Protein AF-A0A1B8CTK5-F1 (afdb_monomer_lite)

pLDDT: mean 72.53, std 22.3, range [32.94, 95.31]

Structure (mmCIF, N/CA/C/O backbone):
data_AF-A0A1B8CTK5-F1
#
_entry.id   AF-A0A1B8CTK5-F1
#
loop_
_atom_site.group_PDB
_atom_site.id
_atom_site.type_symbol
_atom_site.label_atom_id
_atom_site.label_alt_id
_atom_site.label_comp_id
_atom_site.label_asym_id
_atom_site.label_entity_id
_atom_site.label_seq_id
_atom_site.pdbx_PDB_ins_code
_atom_site.Cartn_x
_atom_site.Cartn_y
_atom_site.Cartn_z
_atom_site.occupancy
_atom_site.B_iso_or_equiv
_atom_site.auth_seq_id
_atom_site.auth_comp_id
_atom_site.auth_asym_id
_atom_site.auth_atom_id
_atom_site.pdbx_PDB_model_num
ATOM 1 N N . MET A 1 1 ? 19.627 -20.531 21.324 1.00 42.84 1 MET A N 1
ATOM 2 C CA . MET A 1 1 ? 20.632 -20.526 20.239 1.00 42.84 1 MET A CA 1
ATOM 3 C C . MET A 1 1 ? 19.913 -20.333 18.911 1.00 42.84 1 MET A C 1
ATOM 5 O O . MET A 1 1 ? 19.267 -21.279 18.492 1.00 42.84 1 MET A O 1
ATOM 9 N N . ALA A 1 2 ? 19.964 -19.125 18.329 1.00 44.72 2 ALA A N 1
ATOM 10 C CA . ALA A 1 2 ? 19.752 -18.816 16.899 1.00 44.72 2 ALA A CA 1
ATOM 11 C C . ALA A 1 2 ? 19.629 -17.285 16.709 1.00 44.72 2 ALA A C 1
ATOM 13 O O . ALA A 1 2 ? 18.540 -16.762 16.520 1.00 44.72 2 ALA A O 1
ATOM 14 N N . THR A 1 3 ? 20.737 -16.547 16.801 1.00 48.38 3 THR A N 1
ATOM 15 C CA . THR A 1 3 ? 20.785 -15.091 16.525 1.00 48.38 3 THR A CA 1
ATOM 16 C C . THR A 1 3 ? 22.067 -14.717 15.777 1.00 48.38 3 THR A C 1
ATOM 18 O O . THR A 1 3 ? 22.720 -13.725 16.077 1.00 48.38 3 THR A O 1
ATOM 21 N N . ALA A 1 4 ? 22.473 -15.541 14.810 1.00 49.09 4 ALA A N 1
ATOM 22 C CA . ALA A 1 4 ? 23.706 -15.327 14.056 1.00 49.09 4 ALA A CA 1
ATOM 23 C C . ALA A 1 4 ? 23.539 -15.715 12.580 1.00 49.09 4 ALA A C 1
ATOM 25 O O . ALA A 1 4 ? 24.180 -16.647 12.106 1.00 49.09 4 ALA A O 1
ATOM 26 N N . GLN A 1 5 ? 22.651 -15.036 11.843 1.00 46.19 5 GLN A N 1
ATOM 27 C CA .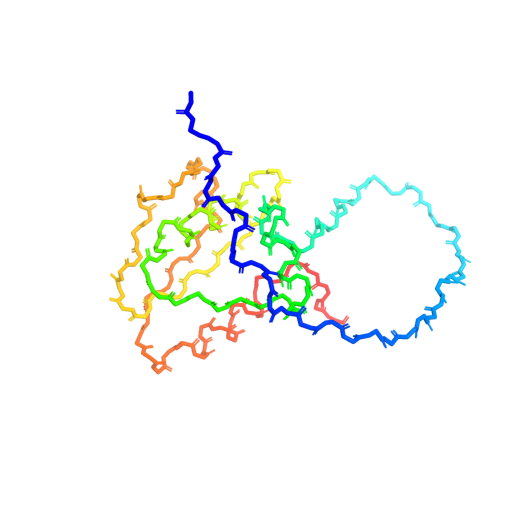 GLN A 1 5 ? 22.589 -15.232 10.385 1.00 46.19 5 GLN A CA 1
ATOM 28 C C . GLN A 1 5 ? 22.058 -14.042 9.566 1.00 46.19 5 GLN A C 1
ATOM 30 O O . GLN A 1 5 ? 21.670 -14.224 8.419 1.00 46.19 5 GLN A O 1
ATOM 35 N N . GLY A 1 6 ? 22.058 -12.822 10.118 1.00 43.16 6 GLY A N 1
ATOM 36 C CA . GLY A 1 6 ? 21.630 -11.615 9.388 1.00 43.16 6 GLY A CA 1
ATOM 37 C C . GLY A 1 6 ? 22.763 -10.684 8.935 1.00 43.16 6 GLY A C 1
ATOM 38 O O . GLY A 1 6 ? 22.566 -9.863 8.051 1.00 43.16 6 GLY A O 1
ATOM 39 N N . ALA A 1 7 ? 23.965 -10.807 9.503 1.00 48.78 7 ALA A N 1
ATOM 40 C CA . ALA A 1 7 ? 24.993 -9.763 9.413 1.00 48.78 7 ALA A CA 1
ATOM 41 C C . ALA A 1 7 ? 25.867 -9.790 8.141 1.00 48.78 7 ALA A C 1
ATOM 43 O O . ALA A 1 7 ? 26.819 -9.023 8.043 1.00 48.78 7 ALA A O 1
ATOM 44 N N . ARG A 1 8 ? 25.607 -10.683 7.175 1.00 44.28 8 ARG A N 1
ATOM 45 C CA . ARG A 1 8 ? 26.581 -10.993 6.108 1.00 44.28 8 ARG A CA 1
ATOM 46 C C . ARG A 1 8 ? 26.236 -10.472 4.707 1.00 44.28 8 ARG A C 1
ATOM 48 O O . ARG A 1 8 ? 26.945 -10.809 3.771 1.00 44.28 8 ARG A O 1
ATOM 55 N N . LEU A 1 9 ? 25.191 -9.657 4.549 1.00 44.50 9 LEU A N 1
ATOM 56 C CA . LEU A 1 9 ? 24.752 -9.147 3.234 1.00 44.50 9 LEU A CA 1
ATOM 57 C C . LEU A 1 9 ? 24.900 -7.626 3.049 1.00 44.50 9 LEU A C 1
ATOM 59 O O . LEU A 1 9 ? 24.360 -7.080 2.096 1.00 44.50 9 LEU A O 1
ATOM 63 N N . LEU A 1 10 ? 25.640 -6.937 3.925 1.00 49.00 10 LEU A N 1
ATOM 64 C CA . LEU A 1 10 ? 25.848 -5.479 3.847 1.00 49.00 10 LEU A CA 1
ATOM 65 C C . LEU A 1 10 ? 27.313 -5.080 3.588 1.00 49.00 10 LEU A C 1
ATOM 67 O O . LEU A 1 10 ? 27.678 -3.925 3.763 1.00 49.00 10 LEU A O 1
ATOM 71 N N . GLY A 1 11 ? 28.162 -6.029 3.184 1.00 44.41 11 GLY A N 1
ATOM 72 C CA . GLY A 1 11 ? 29.613 -5.833 3.082 1.00 44.41 11 GLY A CA 1
ATOM 73 C C . GLY A 1 11 ? 30.132 -5.140 1.817 1.00 44.41 11 GLY A C 1
ATOM 74 O O . GLY A 1 11 ? 31.341 -5.003 1.698 1.00 44.41 11 GLY A O 1
ATOM 75 N N . GLU A 1 12 ? 29.279 -4.738 0.870 1.00 42.75 12 GLU A N 1
ATOM 76 C CA . GLU A 1 12 ? 29.740 -4.328 -0.473 1.00 42.75 12 GLU A CA 1
ATOM 77 C C . GLU A 1 12 ? 29.072 -3.051 -1.012 1.00 42.75 12 GLU A C 1
ATOM 79 O O . GLU A 1 12 ? 28.850 -2.921 -2.213 1.00 42.75 12 GLU A O 1
ATOM 84 N N . ILE A 1 13 ? 28.735 -2.086 -0.151 1.00 47.16 13 ILE A N 1
ATOM 85 C CA . ILE A 1 13 ? 28.290 -0.763 -0.618 1.00 47.16 13 ILE A CA 1
ATOM 86 C C . ILE A 1 13 ? 29.353 0.267 -0.243 1.00 47.16 13 ILE A C 1
ATOM 88 O O . ILE A 1 13 ? 29.464 0.678 0.909 1.00 47.16 13 ILE A O 1
ATOM 92 N N . GLU A 1 14 ? 30.151 0.650 -1.235 1.00 39.16 14 GLU A N 1
ATOM 93 C CA . GLU A 1 14 ? 31.149 1.713 -1.141 1.00 39.16 14 GLU A CA 1
ATOM 94 C C . GLU A 1 14 ? 30.436 3.077 -1.117 1.00 39.16 14 GLU A C 1
ATOM 96 O O . GLU A 1 14 ? 29.682 3.422 -2.028 1.00 39.16 14 GLU A O 1
ATOM 101 N N . VAL A 1 15 ? 30.620 3.822 -0.024 1.00 48.88 15 VAL A N 1
ATOM 102 C CA . VAL A 1 15 ? 29.986 5.122 0.237 1.00 48.88 15 VAL A CA 1
ATOM 103 C C . VAL A 1 15 ? 31.017 6.220 -0.009 1.00 48.88 15 VAL A C 1
ATOM 105 O O . VAL A 1 15 ? 32.001 6.319 0.719 1.00 48.88 15 VAL A O 1
ATOM 108 N N . GLY A 1 16 ? 30.785 7.049 -1.026 1.00 36.59 16 GLY A N 1
ATOM 109 C CA . GLY A 1 16 ? 31.503 8.308 -1.226 1.00 36.59 16 GLY A CA 1
ATOM 110 C C . GLY A 1 16 ? 30.760 9.465 -0.554 1.00 36.59 16 GLY A C 1
ATOM 111 O O . GLY A 1 16 ? 29.543 9.579 -0.693 1.00 36.59 16 GLY A O 1
ATOM 112 N N . THR A 1 17 ? 31.485 10.306 0.181 1.00 46.25 17 THR A N 1
ATOM 113 C CA . THR A 1 17 ? 30.980 11.480 0.911 1.00 46.25 17 THR A CA 1
ATOM 114 C C . THR A 1 17 ? 31.140 12.762 0.093 1.00 46.25 17 THR A C 1
ATOM 116 O O . THR A 1 17 ? 32.169 12.948 -0.556 1.00 46.25 17 THR A O 1
ATOM 119 N N . LEU A 1 18 ? 30.158 13.667 0.163 1.00 36.97 18 LEU A N 1
ATOM 120 C CA . LEU A 1 18 ? 30.337 15.070 -0.217 1.00 36.97 18 LEU A CA 1
ATOM 121 C C . LEU A 1 18 ? 29.687 15.969 0.843 1.00 36.97 18 LEU A C 1
ATOM 123 O O . LEU A 1 18 ? 28.538 15.746 1.225 1.00 36.97 18 LEU A O 1
ATOM 127 N N . ASP A 1 19 ? 30.480 16.922 1.322 1.00 40.28 19 ASP A N 1
ATOM 128 C CA . ASP A 1 19 ? 30.305 17.688 2.554 1.00 40.28 19 ASP A CA 1
ATOM 129 C C . ASP A 1 19 ? 29.227 18.793 2.512 1.00 40.28 19 ASP A C 1
ATOM 131 O O . ASP A 1 19 ? 28.986 19.431 1.490 1.00 40.28 19 ASP A O 1
ATOM 135 N N . GLU A 1 20 ? 28.627 18.962 3.694 1.00 43.53 20 GLU A N 1
ATOM 136 C CA . GLU A 1 20 ? 28.021 20.111 4.399 1.00 43.53 20 GLU A CA 1
ATOM 137 C C . GLU A 1 20 ? 27.552 21.392 3.674 1.00 43.53 20 GLU A C 1
ATOM 139 O O . GLU A 1 20 ? 28.295 22.025 2.928 1.00 43.53 20 GLU A O 1
ATOM 144 N N . ALA A 1 21 ? 26.365 21.885 4.083 1.00 35.19 21 ALA A N 1
ATOM 145 C CA . ALA A 1 21 ? 26.182 23.285 4.506 1.00 35.19 21 ALA A CA 1
ATOM 146 C C . ALA A 1 21 ? 24.883 23.531 5.317 1.00 35.19 21 ALA A C 1
ATOM 148 O O . ALA A 1 21 ? 23.809 23.017 5.006 1.00 35.19 21 ALA A O 1
ATOM 149 N N . ASP A 1 22 ? 25.047 24.377 6.336 1.00 35.94 22 ASP A N 1
ATOM 150 C CA . ASP A 1 22 ? 24.218 24.723 7.497 1.00 35.94 22 ASP A CA 1
ATOM 151 C C . ASP A 1 22 ? 22.927 25.554 7.290 1.00 35.94 22 ASP A C 1
ATOM 153 O O . ASP A 1 22 ? 22.900 26.583 6.622 1.00 35.94 22 ASP A O 1
ATOM 157 N N . ILE A 1 23 ? 21.852 25.121 7.962 1.00 37.19 23 ILE A N 1
ATOM 158 C CA . ILE A 1 23 ? 21.235 25.694 9.186 1.00 37.19 23 ILE A CA 1
ATOM 159 C C . ILE A 1 23 ? 21.044 27.239 9.325 1.00 37.19 23 ILE A C 1
ATOM 161 O O . ILE A 1 23 ? 21.933 27.997 9.694 1.00 37.19 23 ILE A O 1
ATOM 165 N N . THR A 1 24 ? 19.753 27.616 9.307 1.00 40.81 24 THR A N 1
ATOM 166 C CA . THR A 1 24 ? 19.030 28.671 10.076 1.00 40.81 24 THR A CA 1
ATOM 167 C C . THR A 1 24 ? 19.064 30.152 9.683 1.00 40.81 24 THR A C 1
ATOM 169 O O . THR A 1 24 ? 20.097 30.804 9.603 1.00 40.81 24 THR A O 1
ATOM 172 N N . THR A 1 25 ? 17.869 30.759 9.682 1.00 34.06 25 THR A N 1
ATOM 173 C CA . THR A 1 25 ? 17.627 32.012 10.425 1.00 34.06 25 THR A CA 1
ATOM 174 C C . THR A 1 25 ? 16.146 32.154 10.800 1.00 34.06 25 THR A C 1
ATOM 176 O O . THR A 1 25 ? 15.249 31.817 10.033 1.00 34.06 25 THR A O 1
ATOM 179 N N . ALA A 1 26 ? 15.916 32.581 12.042 1.00 41.19 26 ALA A N 1
ATOM 180 C CA . ALA A 1 26 ? 14.684 32.466 12.816 1.00 41.19 26 ALA A CA 1
ATOM 181 C C . ALA A 1 26 ? 13.711 33.653 12.677 1.00 41.19 26 ALA A C 1
ATOM 183 O O . ALA A 1 26 ? 14.144 34.797 12.571 1.00 41.19 26 ALA A O 1
ATOM 184 N N . LEU A 1 27 ? 12.407 33.391 12.848 1.00 33.09 27 LEU A N 1
ATOM 185 C CA . LEU A 1 27 ? 11.415 34.362 13.335 1.00 33.09 27 LEU A CA 1
ATOM 186 C C . LEU A 1 27 ? 10.403 33.663 14.274 1.00 33.09 27 LEU A C 1
ATOM 188 O O . LEU A 1 27 ? 9.938 32.571 13.947 1.00 33.09 27 LEU A O 1
ATOM 192 N N . PRO A 1 28 ? 10.027 34.263 15.422 1.00 41.88 28 PRO A N 1
ATOM 193 C CA . PRO A 1 28 ? 9.041 33.697 16.342 1.00 41.88 28 PRO A CA 1
ATOM 194 C C . PRO A 1 28 ? 7.605 34.066 15.922 1.00 41.88 28 PRO A C 1
ATOM 196 O O . PRO A 1 28 ? 7.309 35.233 15.655 1.00 41.88 28 PRO A O 1
ATOM 199 N N . ARG A 1 29 ? 6.684 33.092 15.897 1.00 33.50 29 ARG A N 1
ATOM 200 C CA . ARG A 1 29 ? 5.242 33.315 15.664 1.00 33.50 29 ARG A CA 1
ATOM 201 C C . ARG A 1 29 ? 4.358 32.444 16.579 1.00 33.50 29 ARG A C 1
ATOM 203 O O . ARG A 1 29 ? 4.858 31.485 17.160 1.00 33.50 29 ARG A O 1
ATOM 210 N N . PRO A 1 30 ? 3.085 32.838 16.789 1.00 32.94 30 PRO A N 1
ATOM 211 C CA . PRO A 1 30 ? 2.328 32.626 18.020 1.00 32.94 30 PRO A CA 1
ATOM 212 C C . PRO A 1 30 ? 1.790 31.201 18.151 1.00 32.94 30 PRO A C 1
ATOM 214 O O . PRO A 1 30 ? 1.545 30.526 17.155 1.00 32.94 30 PRO A O 1
ATOM 217 N N . GLN A 1 31 ? 1.555 30.784 19.396 1.00 45.09 31 GLN A N 1
ATOM 218 C CA . GLN A 1 31 ? 1.006 29.476 19.753 1.00 45.09 31 GLN A CA 1
ATOM 219 C C . GLN A 1 31 ? -0.454 29.352 19.286 1.00 45.09 31 GLN A C 1
ATOM 221 O O . GLN A 1 31 ? -1.385 29.785 19.962 1.00 45.09 31 GLN A O 1
ATOM 226 N N . ILE A 1 32 ? -0.633 28.770 18.102 1.00 38.12 32 ILE A N 1
ATOM 227 C CA . ILE A 1 32 ? -1.891 28.196 17.613 1.00 38.12 32 ILE A CA 1
ATOM 228 C C . ILE A 1 32 ? -1.987 26.783 18.219 1.00 38.12 32 ILE A C 1
ATOM 230 O O . ILE A 1 32 ? -0.947 26.123 18.312 1.00 38.12 32 ILE A O 1
ATOM 234 N N . PRO A 1 33 ? -3.173 26.301 18.654 1.00 38.22 33 PRO A N 1
ATOM 235 C CA . PRO A 1 33 ? -3.348 24.919 19.094 1.00 38.22 33 PRO A CA 1
ATOM 236 C C . PRO A 1 33 ? -2.743 23.996 18.046 1.00 38.22 33 PRO A C 1
ATOM 238 O O . PRO A 1 33 ? -3.105 24.097 16.876 1.00 38.22 33 PRO A O 1
ATOM 241 N N . THR A 1 34 ? -1.769 23.197 18.481 1.00 41.16 34 THR A N 1
ATOM 242 C CA . THR A 1 34 ? -0.887 22.361 17.666 1.00 41.16 34 THR A CA 1
ATOM 243 C C . THR A 1 34 ? -1.600 21.850 16.423 1.00 41.16 34 THR A C 1
ATOM 245 O O . THR A 1 34 ? -2.389 20.906 16.487 1.00 41.16 34 THR A O 1
ATOM 248 N N . THR A 1 35 ? -1.302 22.480 15.287 1.00 39.81 35 THR A N 1
ATOM 249 C CA . THR A 1 35 ? -1.367 21.812 13.995 1.00 39.81 35 THR A CA 1
ATOM 250 C C . THR A 1 35 ? -0.709 20.449 14.190 1.00 39.81 35 THR A C 1
ATOM 252 O O . THR A 1 35 ? 0.384 20.414 14.768 1.00 39.81 35 THR A O 1
ATOM 255 N N . PRO A 1 36 ? -1.344 19.329 13.795 1.00 40.62 36 PRO A N 1
ATOM 256 C CA . PRO A 1 36 ? -0.625 18.072 13.770 1.00 40.62 36 PRO A CA 1
ATOM 257 C C . PRO A 1 36 ? 0.587 18.335 12.889 1.00 40.62 36 PRO A C 1
ATOM 259 O O . PRO A 1 36 ? 0.441 18.670 11.713 1.00 40.62 36 PRO A O 1
ATOM 262 N N . THR A 1 37 ? 1.772 18.322 13.502 1.00 40.81 37 THR A N 1
ATOM 263 C CA . THR A 1 37 ? 3.032 18.352 12.775 1.00 40.81 37 THR A CA 1
ATOM 264 C C . THR A 1 37 ? 2.870 17.312 11.677 1.00 40.81 37 THR A C 1
ATOM 266 O O . THR A 1 37 ? 2.524 16.180 12.031 1.00 40.81 37 THR A O 1
ATOM 269 N N . PRO A 1 38 ? 2.994 17.675 10.383 1.00 44.72 38 PRO A N 1
ATOM 270 C CA . PRO A 1 38 ? 2.899 16.686 9.325 1.00 44.72 38 PRO A CA 1
ATOM 271 C C . PRO A 1 38 ? 3.869 15.584 9.719 1.00 44.72 38 PRO A C 1
ATOM 273 O O . PRO A 1 38 ? 5.050 15.860 9.949 1.00 44.72 38 PRO A O 1
ATOM 276 N N . ALA A 1 39 ? 3.330 14.388 9.965 1.00 50.62 39 ALA A N 1
ATOM 277 C CA . ALA A 1 39 ? 4.145 13.277 10.409 1.00 50.62 39 ALA A CA 1
ATOM 278 C C . ALA A 1 39 ? 5.307 13.171 9.412 1.00 50.62 39 ALA A C 1
ATOM 280 O O . ALA A 1 39 ? 5.053 13.292 8.207 1.00 50.62 39 ALA A O 1
ATOM 281 N N . PRO A 1 40 ? 6.563 13.034 9.881 1.00 53.34 40 PRO A N 1
ATOM 282 C CA . PRO A 1 40 ? 7.694 12.888 8.977 1.00 53.34 40 PRO A CA 1
ATOM 283 C C . PRO A 1 40 ? 7.332 11.806 7.960 1.00 53.34 40 PRO A C 1
ATOM 285 O O . PRO A 1 40 ? 6.842 10.740 8.344 1.00 53.34 40 PRO A O 1
ATOM 288 N N . GLY A 1 41 ? 7.431 12.168 6.679 1.00 59.97 41 GLY A N 1
ATOM 289 C CA . GLY A 1 41 ? 6.878 11.421 5.556 1.00 59.97 41 GLY A CA 1
ATOM 290 C C . GLY A 1 41 ? 7.553 10.068 5.411 1.00 59.97 41 GLY A C 1
ATOM 291 O O . GLY A 1 41 ? 8.447 9.918 4.597 1.00 59.97 41 GLY A O 1
ATOM 292 N N . GLY A 1 42 ? 7.113 9.098 6.203 1.00 66.81 42 GLY A N 1
ATOM 293 C CA . GLY A 1 42 ? 7.664 7.754 6.283 1.00 66.81 42 GLY A CA 1
ATOM 294 C C . GLY A 1 42 ? 6.557 6.715 6.420 1.00 66.81 42 GLY A C 1
ATOM 295 O O . GLY A 1 42 ? 5.423 7.007 6.814 1.00 66.81 42 GLY A O 1
ATOM 296 N N . LEU A 1 43 ? 6.899 5.477 6.098 1.00 76.62 43 LEU A N 1
ATOM 297 C CA . LEU A 1 43 ? 6.030 4.304 6.104 1.00 76.62 43 LEU A CA 1
ATOM 298 C C . LEU A 1 43 ? 5.814 3.734 7.512 1.00 76.62 43 LEU A C 1
ATOM 300 O O . LEU A 1 43 ? 4.928 2.905 7.707 1.00 76.62 43 LEU A O 1
ATOM 304 N N . GLY A 1 44 ? 6.602 4.178 8.492 1.00 78.81 44 GLY A N 1
ATOM 305 C CA . GLY A 1 44 ? 6.528 3.755 9.887 1.00 78.81 44 GLY A CA 1
ATOM 306 C C . GLY A 1 44 ? 7.228 2.464 10.213 1.00 78.81 44 GLY A C 1
ATOM 307 O O . GLY A 1 44 ? 6.951 1.852 11.244 1.00 78.81 44 GLY A O 1
ATOM 308 N N . ILE A 1 45 ? 8.152 2.091 9.343 1.00 86.12 45 ILE A N 1
ATOM 309 C CA . ILE A 1 45 ? 9.041 0.958 9.510 1.00 86.12 45 ILE A CA 1
ATOM 310 C C . ILE A 1 45 ? 10.443 1.575 9.497 1.00 86.12 45 ILE A C 1
ATOM 312 O O . ILE A 1 45 ? 10.875 1.971 8.419 1.00 86.12 45 ILE A O 1
ATOM 316 N N . PRO A 1 46 ? 11.137 1.714 10.643 1.00 84.62 46 PRO A N 1
ATOM 317 C CA . PRO A 1 46 ? 12.329 2.561 10.760 1.00 84.62 46 PRO A CA 1
ATOM 318 C C . PRO A 1 46 ? 13.389 2.319 9.680 1.00 84.62 46 PRO A C 1
ATOM 320 O O . PRO A 1 46 ? 13.816 3.252 9.006 1.00 84.62 46 PRO A O 1
ATOM 323 N N . GLU A 1 47 ? 13.749 1.060 9.435 1.00 86.62 47 GLU A N 1
ATOM 324 C CA . GLU A 1 47 ? 14.755 0.702 8.431 1.00 86.62 47 GLU A CA 1
ATOM 325 C C . GLU A 1 47 ? 14.279 0.992 7.002 1.00 86.62 47 GLU A C 1
ATOM 327 O O . GLU A 1 47 ? 15.082 1.253 6.108 1.00 86.62 47 GLU A O 1
ATOM 332 N N . LEU A 1 48 ? 12.967 0.932 6.768 1.00 87.50 48 LEU A N 1
ATOM 333 C CA . LEU A 1 48 ? 12.378 1.246 5.473 1.00 87.50 48 LEU A CA 1
ATOM 334 C C . LEU A 1 48 ? 12.214 2.755 5.279 1.00 87.50 48 LEU A C 1
ATOM 336 O O . LEU A 1 48 ? 12.370 3.220 4.155 1.00 87.50 48 LEU A O 1
ATOM 340 N N . ASP A 1 49 ? 11.947 3.498 6.352 1.00 87.25 49 ASP A N 1
ATOM 341 C CA . ASP A 1 49 ? 11.845 4.957 6.371 1.00 87.25 49 ASP A CA 1
ATOM 342 C C . ASP A 1 49 ? 13.204 5.577 6.014 1.00 87.25 49 ASP A C 1
ATOM 344 O O . ASP A 1 49 ? 13.283 6.429 5.133 1.00 87.25 49 ASP A O 1
ATOM 348 N N . GLU A 1 50 ? 14.304 5.041 6.553 1.00 86.88 50 GLU A N 1
ATOM 349 C CA . GLU A 1 50 ? 15.660 5.454 6.161 1.00 86.88 50 GLU A CA 1
ATOM 350 C C . GLU A 1 50 ? 15.957 5.240 4.665 1.00 86.88 50 GLU A C 1
ATOM 352 O O . GLU A 1 50 ? 16.719 5.993 4.046 1.00 86.88 50 GLU A O 1
ATOM 357 N N . ILE A 1 51 ? 15.412 4.178 4.063 1.00 88.12 51 ILE A N 1
ATOM 358 C CA . ILE A 1 51 ? 15.571 3.913 2.626 1.00 88.12 51 ILE A CA 1
ATOM 359 C C . ILE A 1 51 ? 14.634 4.819 1.824 1.00 88.12 51 ILE A C 1
ATOM 361 O O . ILE A 1 51 ? 15.043 5.346 0.789 1.00 88.12 51 ILE A O 1
ATOM 365 N N . TRP A 1 52 ? 13.402 4.999 2.291 1.00 86.06 52 TRP A N 1
ATOM 366 C CA . TRP A 1 52 ? 12.389 5.864 1.697 1.00 86.06 52 TRP A CA 1
ATOM 367 C C . TRP A 1 52 ? 12.901 7.299 1.569 1.00 86.06 52 TRP A C 1
ATOM 369 O O . TRP A 1 52 ? 12.914 7.839 0.460 1.00 86.06 52 TRP A O 1
ATOM 379 N N . ASP A 1 53 ? 13.426 7.863 2.656 1.00 85.31 53 ASP A N 1
ATOM 380 C CA . ASP A 1 53 ? 13.967 9.223 2.695 1.00 85.31 53 ASP A CA 1
ATOM 381 C C . ASP A 1 53 ? 15.157 9.370 1.741 1.00 85.31 53 ASP A C 1
ATOM 383 O O . ASP A 1 53 ? 15.199 10.271 0.900 1.00 85.31 53 ASP A O 1
ATOM 387 N N . ARG A 1 54 ? 16.086 8.406 1.769 1.00 84.31 54 ARG A N 1
ATOM 388 C CA . ARG A 1 54 ? 17.259 8.377 0.878 1.00 84.31 54 ARG A CA 1
ATOM 389 C C . ARG A 1 54 ? 16.896 8.270 -0.603 1.00 84.31 54 ARG A C 1
ATOM 391 O O . ARG A 1 54 ? 17.685 8.655 -1.463 1.00 84.31 54 ARG A O 1
ATOM 398 N N . ARG A 1 55 ? 15.730 7.706 -0.920 1.00 81.81 55 ARG A N 1
ATOM 399 C CA . ARG A 1 55 ? 15.229 7.520 -2.290 1.00 81.81 55 ARG A CA 1
ATOM 400 C C . ARG A 1 55 ? 14.225 8.597 -2.708 1.00 81.81 55 ARG A C 1
ATOM 402 O O . ARG A 1 55 ? 13.607 8.454 -3.761 1.00 81.81 55 ARG A O 1
ATOM 409 N N . GLY A 1 56 ? 14.064 9.662 -1.920 1.00 81.38 56 GLY A N 1
ATOM 410 C CA . GLY A 1 56 ? 13.157 10.765 -2.244 1.00 81.38 56 GLY A CA 1
ATOM 411 C C . GLY A 1 56 ? 11.683 10.358 -2.212 1.00 81.38 56 GLY A C 1
ATOM 412 O O . GLY A 1 56 ? 10.888 10.838 -3.018 1.00 81.38 56 GLY A O 1
ATOM 413 N N . GLY A 1 57 ? 11.327 9.430 -1.324 1.00 82.50 57 GLY A N 1
ATOM 414 C CA . GLY A 1 57 ? 9.954 8.973 -1.134 1.00 82.50 57 GLY A CA 1
ATOM 415 C C . GLY A 1 57 ? 9.446 7.998 -2.196 1.00 82.50 57 GLY A C 1
ATOM 416 O O . GLY A 1 57 ? 8.258 7.983 -2.519 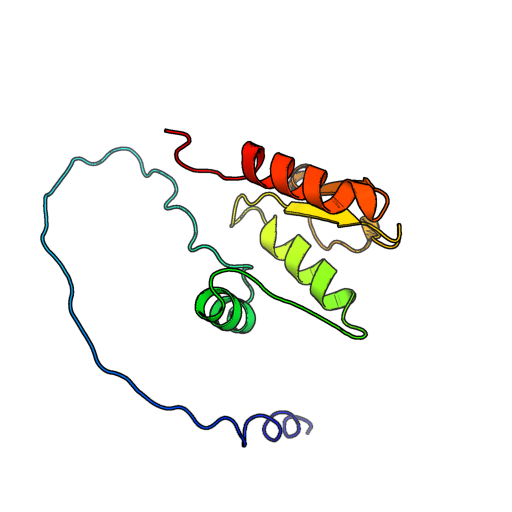1.00 82.50 57 GLY A O 1
ATOM 417 N N . GLN A 1 58 ? 10.340 7.202 -2.788 1.00 84.44 58 GLN A N 1
ATOM 418 C CA . GLN A 1 58 ? 9.981 6.168 -3.758 1.00 84.44 58 GLN A CA 1
ATOM 419 C C . GLN A 1 58 ? 10.704 4.858 -3.460 1.00 84.44 58 GLN A C 1
ATOM 421 O O . GLN A 1 58 ? 11.919 4.827 -3.281 1.00 84.44 58 GLN A O 1
ATOM 426 N N . LEU A 1 59 ? 9.962 3.751 -3.472 1.00 86.75 59 LEU A N 1
ATOM 427 C CA . LEU A 1 59 ? 10.510 2.411 -3.284 1.00 86.75 59 LEU A CA 1
ATOM 428 C C . LEU A 1 59 ? 10.002 1.462 -4.363 1.00 86.75 59 LEU A C 1
ATOM 430 O O . LEU A 1 59 ? 8.823 1.458 -4.708 1.00 86.75 59 LEU A O 1
ATOM 434 N N . TYR A 1 60 ? 10.903 0.608 -4.838 1.00 88.62 60 TYR A N 1
ATOM 435 C CA . TYR A 1 60 ? 10.595 -0.470 -5.768 1.00 88.62 60 TYR A CA 1
ATOM 436 C C . TYR A 1 60 ? 10.894 -1.798 -5.082 1.00 88.62 60 TYR A C 1
ATOM 438 O O . TYR A 1 60 ? 12.018 -2.042 -4.647 1.00 88.62 60 TYR A O 1
ATOM 446 N N . VAL A 1 61 ? 9.884 -2.661 -4.986 1.00 86.62 61 VAL A N 1
ATOM 447 C CA . VAL A 1 61 ? 9.998 -3.981 -4.358 1.00 86.62 61 VAL A CA 1
ATOM 448 C C . VAL A 1 61 ? 9.677 -5.042 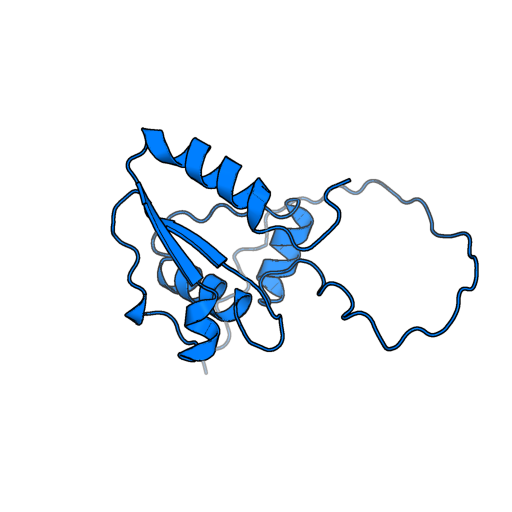-5.404 1.00 86.62 61 VAL A C 1
ATOM 450 O O . VAL A 1 61 ? 8.577 -5.071 -5.951 1.00 86.62 61 VAL A O 1
ATOM 453 N N . CYS A 1 62 ? 10.628 -5.931 -5.686 1.00 85.94 62 CYS A N 1
ATOM 454 C CA . CYS A 1 62 ? 10.469 -7.030 -6.639 1.00 85.94 62 CYS A CA 1
ATOM 455 C C . CYS A 1 62 ? 10.710 -8.381 -5.951 1.00 85.94 62 CYS A C 1
ATOM 457 O O . CYS A 1 62 ? 11.493 -8.469 -5.015 1.00 85.94 62 CYS A O 1
ATOM 459 N N . GLY A 1 63 ? 10.032 -9.446 -6.391 1.00 87.31 63 GLY A N 1
ATOM 460 C CA . GLY A 1 63 ? 10.163 -10.791 -5.811 1.00 87.31 63 GLY A CA 1
ATOM 461 C C . GLY A 1 63 ? 8.936 -11.241 -5.010 1.00 87.31 63 GLY A C 1
ATOM 462 O O . GLY A 1 63 ? 7.802 -10.898 -5.338 1.00 87.31 63 GLY A O 1
ATOM 463 N N . ARG A 1 64 ? 9.137 -12.059 -3.967 1.00 86.06 64 ARG A N 1
ATOM 464 C CA . ARG A 1 64 ? 8.052 -12.709 -3.197 1.00 86.06 64 ARG A CA 1
ATOM 465 C C . ARG A 1 64 ? 7.678 -11.944 -1.920 1.00 86.06 64 ARG A C 1
ATOM 467 O O . ARG A 1 64 ? 7.443 -12.548 -0.879 1.00 86.06 64 ARG A O 1
ATOM 474 N N . TYR A 1 65 ? 7.587 -10.620 -1.999 1.00 84.62 65 TYR A N 1
ATOM 475 C CA . TYR A 1 65 ? 7.433 -9.740 -0.831 1.00 84.62 65 TYR A CA 1
ATOM 476 C C . TYR A 1 65 ? 6.012 -9.187 -0.655 1.00 84.62 65 TYR A C 1
ATOM 478 O O . TYR A 1 65 ? 5.823 -8.088 -0.144 1.00 84.62 65 TYR A O 1
ATOM 486 N N . LYS A 1 66 ? 4.981 -9.952 -1.041 1.00 86.00 66 LYS A N 1
ATOM 487 C CA . LYS A 1 66 ? 3.583 -9.528 -0.836 1.00 86.00 66 LYS A CA 1
ATOM 488 C C . LYS A 1 66 ? 3.265 -9.224 0.627 1.00 86.00 66 LYS A C 1
ATOM 490 O O . LYS A 1 66 ? 2.550 -8.271 0.890 1.00 86.00 66 LYS A O 1
ATOM 495 N N . ALA A 1 67 ? 3.804 -10.005 1.563 1.00 90.62 67 ALA A N 1
ATOM 496 C CA . ALA A 1 67 ? 3.611 -9.764 2.993 1.00 90.62 67 ALA A CA 1
ATOM 497 C C . ALA A 1 67 ? 4.142 -8.385 3.424 1.00 90.62 67 ALA A C 1
ATOM 499 O O . ALA A 1 67 ? 3.472 -7.691 4.179 1.00 90.62 67 ALA A O 1
ATOM 500 N N . LEU A 1 68 ? 5.292 -7.963 2.882 1.00 90.75 68 LEU A N 1
ATOM 501 C CA . LEU A 1 68 ? 5.854 -6.638 3.138 1.00 90.75 68 LEU A CA 1
ATOM 502 C C . LEU A 1 68 ? 4.941 -5.531 2.597 1.00 90.75 68 LEU A C 1
ATOM 504 O O . LEU A 1 68 ? 4.714 -4.556 3.297 1.00 90.75 68 LEU A O 1
ATOM 508 N N . LEU A 1 69 ? 4.365 -5.700 1.400 1.00 91.94 69 LEU A N 1
ATOM 509 C CA . LEU A 1 69 ? 3.409 -4.731 0.847 1.00 91.94 69 LEU A CA 1
ATOM 510 C C . LEU A 1 69 ? 2.184 -4.546 1.753 1.00 91.94 69 LEU A C 1
ATOM 512 O O . LEU A 1 69 ? 1.801 -3.413 2.022 1.00 91.94 69 LEU A O 1
ATOM 516 N N . TYR A 1 70 ? 1.595 -5.636 2.257 1.00 94.31 70 TYR A N 1
ATOM 517 C CA . TYR A 1 70 ? 0.474 -5.538 3.200 1.00 94.31 70 TYR A CA 1
ATOM 518 C C . TYR A 1 70 ? 0.891 -4.866 4.507 1.00 94.31 70 TYR A C 1
ATOM 520 O O . TYR A 1 70 ? 0.158 -4.019 5.005 1.00 94.31 70 TYR A O 1
ATOM 528 N N . HIS A 1 71 ? 2.080 -5.186 5.024 1.00 93.19 71 HIS A N 1
ATOM 529 C CA . HIS A 1 71 ? 2.594 -4.549 6.231 1.00 93.19 71 HIS A CA 1
ATOM 530 C C . HIS A 1 71 ? 2.792 -3.039 6.047 1.00 93.19 71 HIS A C 1
ATOM 532 O O . HIS A 1 71 ? 2.322 -2.274 6.878 1.00 93.19 71 HIS A O 1
ATOM 538 N N . ILE A 1 72 ? 3.399 -2.611 4.934 1.00 91.62 72 ILE A N 1
ATOM 539 C CA . ILE A 1 72 ? 3.575 -1.190 4.600 1.00 91.62 72 ILE A CA 1
ATOM 540 C C . ILE A 1 72 ? 2.224 -0.472 4.565 1.00 91.62 72 ILE A C 1
ATOM 542 O O . ILE A 1 72 ? 2.078 0.571 5.192 1.00 91.62 72 ILE A O 1
ATOM 546 N N . VAL A 1 73 ? 1.230 -1.031 3.866 1.00 92.56 73 VAL A N 1
ATOM 547 C CA . VAL A 1 73 ? -0.100 -0.410 3.766 1.00 92.56 73 VAL A CA 1
ATOM 548 C C . VAL A 1 73 ? -0.765 -0.322 5.138 1.00 92.56 73 VAL A C 1
ATOM 550 O O . VAL A 1 73 ? -1.259 0.745 5.486 1.00 92.56 73 VAL A O 1
ATOM 553 N N . SER A 1 74 ? -0.745 -1.396 5.935 1.00 93.19 74 SER A N 1
ATOM 554 C CA . SER A 1 74 ? -1.323 -1.394 7.286 1.00 93.19 74 SER A CA 1
ATOM 555 C C . SER A 1 74 ? -0.668 -0.362 8.206 1.00 93.19 74 SER A C 1
ATOM 557 O O . SER A 1 74 ? -1.378 0.359 8.905 1.00 93.19 74 SER A O 1
ATOM 559 N N . THR A 1 75 ? 0.662 -0.246 8.176 1.00 91.31 75 THR A N 1
ATOM 560 C CA . THR A 1 75 ? 1.391 0.734 8.995 1.00 91.31 75 THR A CA 1
ATOM 561 C C . THR A 1 75 ? 1.138 2.167 8.518 1.00 91.31 75 THR A C 1
ATOM 563 O O . THR A 1 75 ? 0.959 3.067 9.338 1.00 91.31 75 THR A O 1
ATOM 566 N N . ALA A 1 76 ? 1.053 2.388 7.203 1.00 87.12 76 ALA A N 1
ATOM 567 C CA . ALA A 1 76 ? 0.815 3.712 6.631 1.00 87.12 76 ALA A CA 1
ATOM 568 C C . ALA A 1 76 ? -0.549 4.300 7.029 1.00 87.12 76 ALA A C 1
ATOM 570 O O . ALA A 1 76 ? -0.649 5.507 7.235 1.00 87.12 76 ALA A O 1
ATOM 571 N N . VAL A 1 77 ? -1.583 3.463 7.171 1.00 89.06 77 VAL A N 1
ATOM 572 C CA . VAL A 1 77 ? -2.940 3.905 7.551 1.00 89.06 77 VAL A CA 1
ATOM 573 C C . VAL A 1 77 ? -3.224 3.829 9.049 1.00 89.06 77 VAL A C 1
ATOM 575 O O . VAL A 1 77 ? -4.352 4.077 9.465 1.00 89.06 77 VAL A O 1
ATOM 578 N N . THR A 1 78 ? -2.233 3.472 9.870 1.00 86.94 78 THR A N 1
ATOM 579 C CA . THR A 1 78 ? -2.440 3.347 11.318 1.00 86.94 78 THR A CA 1
ATOM 580 C C . THR A 1 78 ? -2.858 4.690 11.926 1.00 86.94 78 THR A C 1
ATOM 582 O O . THR A 1 78 ? -2.336 5.741 11.542 1.00 86.94 78 THR A O 1
ATOM 585 N N . ALA A 1 79 ? -3.751 4.667 12.918 1.00 65.00 79 ALA A N 1
ATOM 586 C CA . ALA A 1 79 ? -4.320 5.862 13.553 1.00 65.00 79 ALA A CA 1
ATOM 587 C C . ALA A 1 79 ? -3.272 6.847 14.111 1.00 65.00 79 ALA A C 1
ATOM 589 O O . ALA A 1 79 ? -3.503 8.050 14.149 1.00 65.00 79 ALA A O 1
ATOM 590 N N . THR A 1 80 ? -2.090 6.363 14.503 1.00 72.94 80 THR A N 1
ATOM 591 C CA . THR A 1 80 ? -0.970 7.213 14.948 1.00 72.94 80 THR A CA 1
ATOM 592 C C . THR A 1 80 ? -0.388 8.088 13.839 1.00 72.94 80 THR A C 1
ATOM 594 O O . THR A 1 80 ? 0.305 9.061 14.136 1.00 72.94 80 THR A O 1
ATOM 597 N N . ARG A 1 81 ? -0.647 7.750 12.572 1.00 71.75 81 ARG A N 1
ATOM 598 C CA . ARG A 1 81 ? -0.139 8.452 11.388 1.00 71.75 81 ARG A CA 1
ATOM 599 C C . ARG A 1 81 ? -1.212 9.220 10.631 1.00 71.75 81 ARG A C 1
ATOM 601 O O . ARG A 1 81 ? -0.853 10.069 9.821 1.00 71.75 81 ARG A O 1
ATOM 608 N N . SER A 1 82 ? -2.495 8.933 10.873 1.00 75.19 82 SER A N 1
ATOM 609 C CA . SER A 1 82 ? -3.627 9.524 10.139 1.00 75.19 82 SER A CA 1
ATOM 610 C C . SER A 1 82 ? -3.436 9.488 8.613 1.00 75.19 82 SER A C 1
ATOM 612 O O . SER A 1 82 ? -3.842 10.409 7.903 1.00 75.19 82 SER A O 1
ATOM 614 N N . GLY A 1 83 ? -2.751 8.455 8.114 1.00 81.94 83 GLY A N 1
ATOM 615 C CA . GLY A 1 83 ? -2.361 8.344 6.715 1.00 81.94 83 GLY A CA 1
ATOM 616 C C . GLY A 1 83 ? -3.464 7.755 5.844 1.00 81.94 83 GLY A C 1
ATOM 617 O O . GLY A 1 83 ? -4.362 7.060 6.315 1.00 81.94 83 GLY A O 1
ATOM 618 N N . VAL A 1 84 ? -3.372 8.019 4.542 1.00 87.69 84 VAL A N 1
ATOM 619 C CA . VAL A 1 84 ? -4.270 7.470 3.520 1.00 87.69 84 VAL A CA 1
ATOM 620 C C . VAL A 1 84 ? -3.438 6.694 2.507 1.00 87.69 84 VAL A C 1
ATOM 622 O O . VAL A 1 84 ? -2.392 7.170 2.066 1.00 87.69 84 VAL A O 1
ATOM 625 N N . ALA A 1 85 ? -3.899 5.505 2.119 1.00 90.75 85 ALA A N 1
ATOM 626 C CA . ALA A 1 85 ? -3.220 4.657 1.146 1.00 90.75 85 ALA A CA 1
ATOM 627 C C . ALA A 1 85 ? -4.074 4.463 -0.112 1.00 90.75 85 ALA A C 1
ATOM 629 O O . ALA A 1 85 ? -5.232 4.059 -0.034 1.00 90.75 85 ALA A O 1
ATOM 630 N N . LEU A 1 86 ? -3.473 4.682 -1.284 1.00 93.25 86 LEU A N 1
ATOM 631 C CA . LEU A 1 86 ? -4.028 4.277 -2.576 1.00 93.25 86 LEU A CA 1
ATOM 632 C C . LEU A 1 86 ? -3.233 3.100 -3.130 1.00 93.25 86 LEU A C 1
ATOM 634 O O . LEU A 1 86 ? -2.034 3.202 -3.382 1.00 93.25 86 LEU A O 1
ATOM 638 N N . VAL A 1 87 ? -3.926 1.992 -3.362 1.00 94.38 87 VAL A N 1
ATOM 639 C CA . VAL A 1 87 ? -3.388 0.781 -3.973 1.00 94.38 87 VAL A CA 1
ATOM 640 C C . VAL A 1 87 ? -3.926 0.668 -5.394 1.00 94.38 87 VAL A C 1
ATOM 642 O O . VAL A 1 87 ? -5.117 0.441 -5.603 1.00 94.38 87 VAL A O 1
ATOM 645 N N . VAL A 1 88 ? 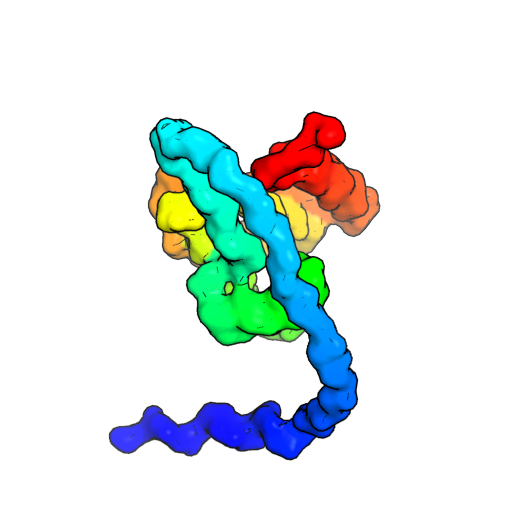-3.037 0.794 -6.378 1.00 95.25 88 VAL A N 1
ATOM 646 C CA . VAL A 1 88 ? -3.352 0.563 -7.794 1.00 95.25 88 VAL A CA 1
ATOM 647 C C . VAL A 1 88 ? -3.026 -0.893 -8.135 1.00 95.25 88 VAL A C 1
ATOM 649 O O . VAL A 1 88 ? -1.871 -1.258 -8.353 1.00 95.25 88 VAL A O 1
ATOM 652 N N . ASP A 1 89 ? -4.042 -1.752 -8.123 1.00 95.12 89 ASP A N 1
ATOM 653 C CA . ASP A 1 89 ? -3.917 -3.201 -8.306 1.00 95.12 89 ASP A CA 1
ATOM 654 C C . ASP A 1 89 ? -4.117 -3.588 -9.776 1.00 95.12 89 ASP A C 1
ATOM 656 O O . ASP A 1 89 ? -5.225 -3.902 -10.217 1.00 95.12 89 ASP A O 1
ATOM 660 N N . VAL A 1 90 ? -3.019 -3.554 -10.534 1.00 94.81 90 VAL A N 1
ATOM 661 C CA . VAL A 1 90 ? -3.013 -3.807 -11.987 1.00 94.81 90 VAL A CA 1
ATOM 662 C C . VAL A 1 90 ? -3.358 -5.254 -12.337 1.00 94.81 90 VAL A C 1
ATOM 664 O O . VAL A 1 90 ? -4.024 -5.523 -13.333 1.00 94.81 90 VAL A O 1
ATOM 667 N N . ASP A 1 91 ? -2.914 -6.199 -11.507 1.00 91.12 91 ASP A N 1
ATOM 668 C CA . ASP A 1 91 ? -3.084 -7.632 -11.762 1.00 91.12 91 ASP A CA 1
ATOM 669 C C . ASP A 1 91 ? -4.321 -8.222 -11.060 1.00 91.12 91 ASP A C 1
ATOM 671 O O . ASP A 1 91 ? -4.586 -9.420 -11.188 1.00 91.12 91 ASP A O 1
ATOM 675 N N . GLY A 1 92 ? -5.060 -7.424 -10.280 1.00 91.94 92 GLY A N 1
ATOM 676 C CA . GLY A 1 92 ? -6.215 -7.889 -9.506 1.00 91.94 92 GLY A CA 1
ATOM 677 C C . GLY A 1 92 ? -5.846 -8.844 -8.363 1.00 91.94 92 GLY A C 1
ATOM 678 O O . GLY A 1 92 ? -6.654 -9.696 -7.987 1.00 91.94 92 GLY A O 1
ATOM 679 N N . ARG A 1 93 ? -4.610 -8.778 -7.852 1.00 92.25 93 ARG A N 1
ATOM 680 C CA . ARG A 1 93 ? -4.073 -9.737 -6.869 1.00 92.25 93 ARG A CA 1
ATOM 681 C C . ARG A 1 93 ? -3.886 -9.146 -5.474 1.00 92.25 93 ARG A C 1
ATOM 683 O O . ARG A 1 93 ? -3.278 -9.822 -4.628 1.00 92.25 93 ARG A O 1
ATOM 690 N N . PHE A 1 94 ? -4.312 -7.908 -5.250 1.00 94.56 94 PHE A N 1
ATOM 691 C CA . PHE A 1 94 ? -4.351 -7.318 -3.920 1.00 94.56 94 PHE A CA 1
ATOM 692 C C . PHE A 1 94 ? -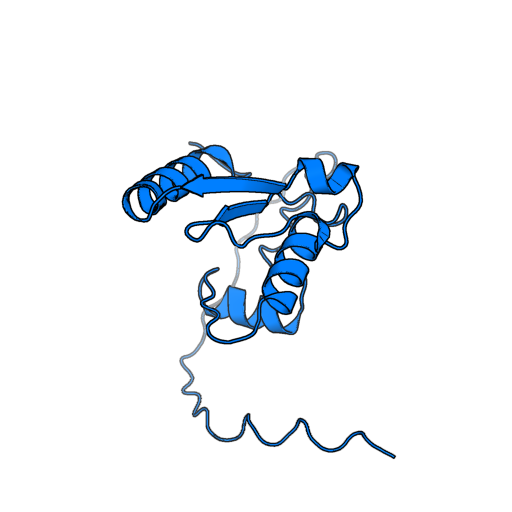5.589 -7.817 -3.169 1.00 94.56 94 PHE A C 1
ATOM 694 O O . PHE A 1 94 ? -6.705 -7.824 -3.696 1.00 94.56 94 PHE A O 1
ATOM 701 N N . ASP A 1 95 ? -5.363 -8.264 -1.940 1.00 94.06 95 ASP A N 1
ATOM 702 C CA . ASP A 1 95 ? -6.340 -8.915 -1.077 1.00 94.06 95 ASP A CA 1
ATOM 703 C C . ASP A 1 95 ? -6.436 -8.143 0.242 1.00 94.06 95 ASP A C 1
ATOM 705 O O . ASP A 1 95 ? -5.573 -8.258 1.112 1.00 94.06 95 ASP A O 1
ATOM 709 N N . VAL A 1 96 ? -7.477 -7.316 0.359 1.00 92.62 96 VAL A N 1
ATOM 710 C CA . VAL A 1 96 ? -7.682 -6.388 1.484 1.00 92.62 96 VAL A CA 1
ATOM 711 C C . VAL A 1 96 ? -7.790 -7.129 2.816 1.00 92.62 96 VAL A C 1
ATOM 713 O O . VAL A 1 96 ? -7.372 -6.595 3.839 1.00 92.62 96 VAL A O 1
ATOM 716 N N . THR A 1 97 ? -8.257 -8.383 2.825 1.00 92.50 97 THR A N 1
ATOM 717 C CA . THR A 1 97 ? -8.416 -9.159 4.068 1.00 92.50 97 THR A CA 1
ATOM 718 C C . THR A 1 97 ? -7.083 -9.543 4.712 1.00 92.50 97 THR A C 1
ATOM 720 O O . THR A 1 97 ? -7.070 -10.123 5.794 1.00 92.50 97 THR A O 1
ATOM 723 N N . ARG A 1 98 ? -5.954 -9.282 4.039 1.00 94.69 98 ARG A N 1
ATOM 724 C CA . ARG A 1 98 ? -4.599 -9.515 4.560 1.00 94.69 98 ARG A CA 1
ATOM 725 C C . ARG A 1 98 ? -4.006 -8.302 5.268 1.00 94.69 98 ARG A C 1
ATOM 727 O O . ARG A 1 98 ? -2.881 -8.397 5.754 1.00 94.69 98 ARG A O 1
ATOM 734 N N . LEU A 1 99 ? -4.713 -7.174 5.281 1.00 94.88 99 LEU A N 1
ATOM 735 C CA . LEU A 1 99 ? -4.305 -6.004 6.043 1.00 94.88 99 LEU A CA 1
ATOM 736 C C . LEU A 1 99 ? -4.558 -6.240 7.533 1.00 94.88 99 LEU A C 1
ATOM 738 O O . LEU A 1 99 ? -5.621 -6.705 7.934 1.00 94.88 99 LEU A O 1
ATOM 742 N N . SER A 1 100 ? -3.567 -5.886 8.341 1.00 92.75 100 SER A N 1
ATOM 743 C CA . SER A 1 100 ? -3.608 -5.965 9.800 1.00 92.75 100 SER A CA 1
ATOM 744 C C . SER A 1 100 ? -3.928 -4.591 10.390 1.00 92.75 100 SER A C 1
ATOM 746 O O . SER A 1 100 ? -3.113 -4.024 11.112 1.00 92.75 100 SER A O 1
ATOM 748 N N . CYS A 1 101 ? -5.082 -4.029 10.034 1.00 90.06 101 CYS A N 1
ATOM 749 C CA . CYS A 1 101 ? -5.585 -2.767 10.577 1.00 90.06 101 CYS A CA 1
ATOM 750 C C . CYS A 1 101 ? -7.072 -2.888 10.947 1.00 90.06 101 CYS A C 1
ATOM 752 O O . CYS A 1 101 ? -7.754 -3.838 10.555 1.00 90.06 101 CYS A O 1
ATOM 754 N N . SER A 1 102 ? -7.555 -1.959 11.766 1.00 91.69 102 SER A N 1
ATOM 755 C CA . SER A 1 102 ? -8.950 -1.898 12.205 1.00 91.69 102 SER A CA 1
ATOM 756 C C . SER A 1 102 ? -9.904 -1.537 11.059 1.00 91.69 102 SER A C 1
ATOM 758 O O . SER A 1 102 ? -9.502 -0.980 10.038 1.00 91.69 102 SER A O 1
ATOM 760 N N . GLU A 1 103 ? -11.202 -1.808 11.233 1.00 90.75 103 GLU A N 1
ATOM 761 C CA . GLU A 1 103 ? -12.224 -1.420 10.246 1.00 90.75 103 GLU A CA 1
ATOM 762 C C . GLU A 1 103 ? -12.277 0.091 9.993 1.00 90.75 103 GLU A C 1
ATOM 764 O O . GLU A 1 103 ? -12.624 0.519 8.894 1.00 90.75 103 GLU A O 1
ATOM 769 N N . GLU A 1 104 ? -11.944 0.901 10.998 1.00 89.94 104 GLU A N 1
ATOM 770 C CA . GLU A 1 104 ? -11.868 2.352 10.860 1.00 89.94 104 GLU A CA 1
ATOM 771 C C . GLU A 1 104 ? -10.686 2.755 9.972 1.00 89.94 104 GLU A C 1
ATOM 773 O O . GLU A 1 104 ? -10.869 3.487 9.003 1.00 89.94 104 GLU A O 1
ATOM 778 N N . GLU A 1 105 ? -9.505 2.185 10.215 1.00 90.56 105 GLU A N 1
ATOM 779 C CA . GLU A 1 105 ? -8.299 2.416 9.409 1.00 90.56 105 GLU A CA 1
ATOM 780 C C . GLU A 1 105 ? -8.462 1.922 7.961 1.00 90.56 105 GLU A C 1
ATOM 782 O O . GLU A 1 105 ? -7.977 2.557 7.023 1.00 90.56 105 GLU A O 1
ATOM 787 N N . LEU A 1 106 ? -9.215 0.837 7.741 1.00 91.69 106 LEU A N 1
ATOM 788 C CA . LEU A 1 106 ? -9.534 0.340 6.396 1.00 91.69 106 LEU A CA 1
ATOM 789 C C . LEU A 1 106 ? -10.302 1.358 5.542 1.00 91.69 106 LEU A C 1
ATOM 791 O O . LEU A 1 106 ? -10.184 1.324 4.317 1.00 91.69 106 LEU A O 1
ATOM 795 N N . ARG A 1 107 ? -11.042 2.297 6.149 1.00 90.56 107 ARG A N 1
ATOM 796 C CA . ARG A 1 107 ? -11.731 3.376 5.411 1.00 90.56 107 ARG A CA 1
ATOM 797 C C . ARG A 1 107 ? -10.758 4.346 4.741 1.00 90.56 107 ARG A C 1
ATOM 799 O O . ARG A 1 107 ? -11.163 5.089 3.850 1.00 90.56 107 ARG A O 1
ATOM 806 N N . HIS A 1 108 ? -9.490 4.322 5.143 1.00 90.25 108 HIS A N 1
ATOM 807 C CA . HIS A 1 108 ? -8.415 5.127 4.571 1.00 90.25 108 HIS A CA 1
ATOM 808 C C . HIS A 1 108 ? -7.593 4.363 3.520 1.00 90.25 108 HIS A C 1
ATOM 810 O O . HIS A 1 108 ? -6.587 4.880 3.032 1.00 90.25 108 HIS A O 1
ATOM 816 N N . VAL A 1 109 ? -8.012 3.149 3.143 1.00 92.94 109 VAL A N 1
ATOM 817 C CA . VAL A 1 109 ? -7.383 2.354 2.082 1.00 92.94 109 VAL A CA 1
ATOM 818 C C . VAL A 1 109 ? -8.285 2.329 0.852 1.00 92.94 109 VAL A C 1
ATOM 820 O O . VAL A 1 109 ? -9.347 1.708 0.841 1.00 92.94 109 VAL A O 1
ATOM 823 N N . TYR A 1 110 ? -7.824 2.949 -0.228 1.00 93.62 110 TYR A N 1
ATOM 824 C CA . TYR A 1 110 ? -8.498 2.944 -1.520 1.00 93.62 110 TYR A CA 1
ATOM 825 C C . TYR A 1 110 ? -7.820 1.941 -2.444 1.00 93.62 110 TYR A C 1
ATOM 827 O O . TYR A 1 110 ? -6.626 2.047 -2.709 1.00 93.62 110 TYR A O 1
ATOM 835 N N . VAL A 1 111 ? -8.575 0.973 -2.964 1.00 95.06 111 VAL A N 1
ATOM 836 C CA . VAL A 1 111 ? -8.058 0.001 -3.935 1.00 95.06 111 VAL A CA 1
ATOM 837 C C . VAL A 1 111 ? -8.706 0.251 -5.285 1.00 95.06 111 VAL A C 1
ATOM 839 O O . VAL A 1 111 ? -9.917 0.099 -5.441 1.00 95.06 111 VAL A O 1
ATOM 842 N N . VAL A 1 112 ? -7.892 0.601 -6.275 1.00 95.31 112 VAL A N 1
ATOM 843 C CA . VAL A 1 112 ? -8.327 0.788 -7.658 1.00 95.31 112 VAL A CA 1
ATOM 844 C C . VAL A 1 112 ? -7.753 -0.338 -8.499 1.00 95.31 112 VAL A C 1
ATOM 846 O O . VAL A 1 112 ? -6.540 -0.516 -8.575 1.00 95.31 112 VAL A O 1
ATOM 849 N N . ARG A 1 113 ? -8.633 -1.098 -9.150 1.00 94.81 113 ARG A N 1
ATOM 850 C CA . ARG A 1 113 ? -8.247 -2.120 -10.125 1.00 94.81 113 ARG A CA 1
ATOM 851 C C . ARG A 1 113 ? -8.386 -1.541 -11.522 1.00 94.81 113 ARG A C 1
ATOM 853 O O . ARG A 1 113 ? -9.491 -1.213 -11.949 1.00 94.81 113 ARG A O 1
ATOM 860 N N . CYS A 1 114 ? -7.271 -1.410 -12.224 1.00 92.06 114 CYS A N 1
ATOM 861 C CA . CYS A 1 114 ? -7.230 -0.915 -13.594 1.00 92.06 114 CYS A CA 1
ATOM 862 C C . CYS A 1 114 ? -6.291 -1.775 -14.445 1.00 92.06 114 CYS A C 1
ATOM 864 O O . CYS A 1 114 ? -5.412 -2.455 -13.927 1.00 92.06 114 CYS A O 1
ATOM 866 N N . GLY A 1 115 ? -6.478 -1.761 -15.766 1.00 90.69 115 GLY A N 1
ATOM 867 C CA . GLY A 1 115 ? -5.483 -2.321 -16.681 1.00 90.69 115 GLY A CA 1
ATOM 868 C C . GLY A 1 115 ? -4.220 -1.455 -16.726 1.00 90.69 115 GLY A C 1
ATOM 869 O O . GLY A 1 115 ? -4.220 -0.321 -16.247 1.00 90.69 115 GLY A O 1
ATOM 870 N N . LYS A 1 116 ? -3.156 -1.956 -17.365 1.00 90.50 116 LYS A N 1
ATOM 871 C CA . LYS A 1 116 ? -1.871 -1.237 -17.506 1.00 90.50 116 LYS A CA 1
ATOM 872 C C . LYS A 1 116 ? -2.031 0.185 -18.055 1.00 90.50 116 LYS A C 1
ATOM 874 O O . LYS A 1 116 ? -1.375 1.100 -17.579 1.00 90.50 116 LYS A O 1
ATOM 879 N N . GLU A 1 117 ? -2.948 0.368 -19.001 1.00 90.88 117 GLU A N 1
ATOM 880 C CA . GLU A 1 117 ? -3.257 1.658 -19.633 1.00 90.88 117 GLU A CA 1
ATOM 881 C C . GLU A 1 117 ? -3.868 2.684 -18.658 1.00 90.88 117 GLU A C 1
ATOM 883 O O . GLU A 1 117 ? -3.793 3.884 -18.893 1.00 90.88 117 GLU A O 1
ATOM 888 N N . GLY A 1 118 ? -4.469 2.235 -17.551 1.00 89.62 118 GLY A N 1
ATOM 889 C CA . GLY A 1 118 ? -5.128 3.100 -16.567 1.00 89.62 118 GLY A CA 1
ATOM 890 C C . GLY A 1 118 ? -4.251 3.510 -15.383 1.00 89.62 118 GLY A C 1
ATOM 891 O O . GLY A 1 118 ? -4.713 4.273 -14.533 1.00 89.62 118 GLY A O 1
ATOM 892 N N . VAL A 1 119 ? -3.018 3.002 -15.290 1.00 92.56 119 VAL A N 1
ATOM 893 C CA . VAL A 1 119 ? -2.139 3.221 -14.129 1.00 92.56 119 VAL A CA 1
ATOM 894 C C . VAL A 1 119 ? -1.728 4.681 -14.014 1.00 92.56 119 VAL A C 1
ATOM 896 O O . VAL A 1 119 ? -1.903 5.274 -12.953 1.00 92.56 119 VAL A O 1
ATOM 899 N N . GLU A 1 120 ? -1.226 5.271 -15.100 1.00 91.62 120 GLU A N 1
ATOM 900 C CA . GLU A 1 120 ? -0.737 6.655 -15.100 1.00 91.62 120 GLU A CA 1
ATOM 901 C C . GLU A 1 120 ? -1.837 7.633 -14.690 1.00 91.62 120 GLU A C 1
ATOM 903 O O . GLU A 1 120 ? -1.645 8.422 -13.768 1.00 91.62 120 GLU A O 1
ATOM 908 N N . ARG A 1 121 ? -3.030 7.491 -15.277 1.00 91.25 121 ARG A N 1
ATOM 909 C CA . ARG A 1 121 ? -4.200 8.301 -14.921 1.00 91.25 121 ARG A CA 1
ATOM 910 C C . ARG A 1 121 ? -4.589 8.144 -13.449 1.00 91.25 121 ARG A C 1
ATOM 912 O O . ARG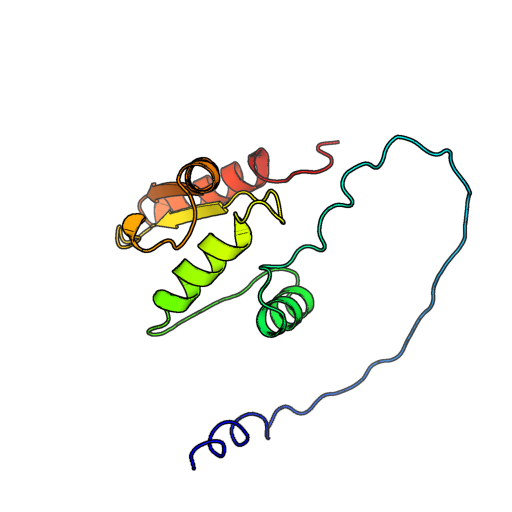 A 1 121 ? -4.929 9.123 -12.795 1.00 91.25 121 ARG A O 1
ATOM 919 N N . CYS A 1 122 ? -4.552 6.922 -12.916 1.00 90.75 122 CYS A N 1
ATOM 920 C CA . CYS A 1 122 ? -4.875 6.683 -11.511 1.00 90.75 122 CYS A CA 1
ATOM 921 C C . CYS A 1 122 ? -3.847 7.326 -10.569 1.00 90.75 122 CYS A C 1
ATOM 923 O O . CYS A 1 122 ? -4.221 7.847 -9.519 1.00 90.75 122 CYS A O 1
ATOM 925 N N . LEU A 1 123 ? -2.562 7.297 -10.935 1.00 89.25 123 LEU A N 1
ATOM 926 C CA . LEU A 1 123 ? -1.497 7.937 -10.164 1.00 89.25 123 LEU A CA 1
ATOM 927 C C . LEU A 1 123 ? -1.587 9.465 -10.230 1.00 89.25 123 LEU A C 1
ATOM 929 O O . LEU A 1 123 ? -1.375 10.117 -9.212 1.00 89.25 123 LEU A O 1
ATOM 933 N N . GLU A 1 124 ? -1.914 10.033 -11.389 1.00 89.38 124 GLU A N 1
ATOM 934 C CA . GLU A 1 124 ? -2.128 11.475 -11.560 1.00 89.38 124 GLU A CA 1
ATOM 935 C C . GLU A 1 124 ? -3.280 11.973 -10.677 1.00 89.38 124 GLU A C 1
ATOM 937 O O . GLU A 1 124 ? -3.105 12.895 -9.879 1.00 89.38 124 GLU A O 1
ATOM 942 N N . GLU A 1 125 ? -4.432 11.302 -10.742 1.00 87.81 125 GLU A N 1
ATOM 943 C CA . GLU A 1 125 ? -5.583 11.610 -9.889 1.00 87.81 125 GLU A CA 1
ATOM 944 C C . GLU A 1 125 ? -5.257 11.407 -8.404 1.00 87.81 125 GLU A C 1
ATOM 946 O O . GLU A 1 125 ? -5.582 12.255 -7.574 1.00 87.81 125 GLU A O 1
ATOM 951 N N . GLY A 1 126 ? -4.551 10.327 -8.058 1.00 86.56 126 GLY A N 1
ATOM 952 C CA . GLY A 1 126 ? -4.105 10.075 -6.690 1.00 86.56 126 GLY A CA 1
ATOM 953 C C . GLY A 1 126 ? -3.220 11.200 -6.154 1.00 86.56 126 GLY A C 1
ATOM 954 O O . GLY A 1 126 ? -3.469 11.707 -5.066 1.00 86.56 126 GLY A O 1
ATOM 955 N N . ARG A 1 127 ? -2.234 11.658 -6.934 1.00 83.06 127 ARG A N 1
ATOM 956 C CA . ARG A 1 127 ? -1.376 12.796 -6.561 1.00 83.06 127 ARG A CA 1
ATOM 957 C C . ARG A 1 127 ? -2.166 14.089 -6.392 1.00 83.06 127 ARG A C 1
ATOM 959 O O . ARG A 1 127 ? -1.805 14.898 -5.546 1.00 83.06 127 ARG A O 1
ATOM 966 N N . ARG A 1 128 ? -3.231 14.283 -7.174 1.00 81.25 128 ARG A N 1
ATOM 967 C CA . ARG A 1 128 ? -4.087 15.467 -7.067 1.00 81.25 128 ARG A CA 1
ATOM 968 C C . ARG A 1 128 ? -4.936 15.470 -5.797 1.00 81.25 128 ARG A C 1
ATOM 970 O O . ARG A 1 128 ? -5.155 16.539 -5.250 1.00 81.25 128 ARG A O 1
ATOM 977 N N . TRP A 1 129 ? -5.421 14.311 -5.350 1.00 78.50 129 TRP A N 1
ATOM 978 C CA . TRP A 1 129 ? -6.428 14.232 -4.282 1.00 78.50 129 TRP A CA 1
ATOM 979 C C . TRP A 1 129 ? -5.917 13.717 -2.929 1.00 78.50 129 TRP A C 1
ATOM 981 O O . TRP A 1 129 ? -6.588 13.932 -1.924 1.00 78.50 129 TRP A O 1
ATOM 991 N N . LEU A 1 130 ? -4.777 13.019 -2.880 1.00 76.12 130 LEU A N 1
ATOM 992 C CA . LEU A 1 130 ? -4.309 12.309 -1.674 1.00 76.12 130 LEU A CA 1
ATOM 993 C C . LEU A 1 130 ? -3.163 12.999 -0.929 1.00 76.12 130 LEU A C 1
ATOM 995 O O . LEU A 1 130 ? -2.690 12.472 0.076 1.00 76.12 130 LEU A O 1
ATOM 999 N N . VAL A 1 131 ? -2.701 14.158 -1.393 1.00 64.50 131 VAL A N 1
ATOM 1000 C CA . VAL A 1 131 ? -1.664 14.921 -0.694 1.00 64.50 131 VAL A CA 1
ATOM 1001 C C . VAL A 1 131 ? -2.330 15.837 0.332 1.00 64.50 131 VAL A C 1
ATOM 1003 O O . VAL A 1 131 ? -3.110 16.717 -0.014 1.00 64.50 131 VAL A O 1
ATOM 1006 N N . TYR A 1 132 ? -2.015 15.634 1.611 1.00 50.34 132 TYR A N 1
ATOM 1007 C CA . TYR A 1 132 ? -2.359 16.572 2.679 1.00 50.34 132 TYR A CA 1
ATOM 1008 C C . TYR A 1 132 ? -1.300 17.696 2.693 1.00 50.34 132 TYR A C 1
ATOM 1010 O O . TYR A 1 132 ? -0.209 17.496 3.221 1.00 50.34 132 TYR A O 1
ATOM 1018 N N . GLY A 1 133 ? -1.575 18.857 2.080 1.00 49.03 133 GLY A N 1
ATOM 1019 C CA . GLY A 1 133 ? -0.654 20.016 2.049 1.00 49.03 133 GLY A CA 1
ATOM 1020 C C . GLY A 1 133 ? -0.694 20.821 0.740 1.00 49.03 133 GLY A C 1
ATOM 1021 O O . GLY A 1 133 ? -1.078 20.269 -0.282 1.00 49.03 133 GLY A O 1
ATOM 1022 N N . GLU A 1 134 ? -0.346 22.119 0.808 1.00 39.69 134 GLU A N 1
ATOM 1023 C CA . GLU A 1 134 ? -0.733 23.221 -0.108 1.00 39.69 134 GLU A CA 1
ATOM 1024 C C . GLU A 1 134 ? -0.981 22.853 -1.583 1.00 39.69 134 GLU A C 1
ATOM 1026 O O . GLU A 1 134 ? -0.076 22.659 -2.392 1.00 39.69 134 GLU A O 1
ATOM 1031 N N . HIS A 1 135 ? -2.264 22.885 -1.948 1.00 41.84 135 HIS A N 1
ATOM 1032 C CA . HIS A 1 135 ? -2.683 23.305 -3.275 1.00 41.84 135 HIS A CA 1
ATOM 1033 C C . HIS A 1 135 ? -2.707 24.840 -3.294 1.00 41.84 135 HIS A C 1
ATOM 1035 O O . HIS A 1 135 ? -3.667 25.437 -2.803 1.00 41.84 135 HIS A O 1
ATOM 1041 N N . GLY A 1 136 ? -1.661 25.462 -3.843 1.00 35.16 136 GLY A N 1
ATOM 1042 C CA . GLY A 1 136 ? -1.572 26.915 -4.026 1.00 35.16 136 GLY A CA 1
ATOM 1043 C C . GLY A 1 136 ? -0.168 27.448 -3.838 1.00 35.16 136 GLY A C 1
ATOM 1044 O O . GLY A 1 136 ? 0.252 27.503 -2.670 1.00 35.16 136 GLY A O 1
#

Sequence (136 aa):
MATAQGARLLGEIEVGTLDEADITTALPRPQIPTTPTPAPGGLGIPELDEIWDRRGGQLYVCGRYKALLYHIVSTAVTATRSGVALVVDVDGRFDVTRLSCSEEELRHVYVVRCGKEGVERCLEEGRRWLVYGEHG

Radius of gyration: 19.13 Å; chains: 1; bounding box: 44×55×40 Å

Secondary structure (DSSP, 8-state):
----SSTTS-TT--------------------S---PPPPSS-S-HHHHHHHHHTTS-----SS-HHHHHHHHHHHT-TTTT--EEEE-TTS---GGG--S-HHHHTTEEEE---GGGHHHHHHHHHHHS--S---

Foldseek 3Di:
DDDPDDPPPPPDDDDDDDDDDDDDDDDDDDDDPDDPPQPLPALQPVVRRVVCVVVVNDDDDDDDVVLVVLSSLLSQLAPVNVAAEEAEAQPPPDDLVSHPHDPVSVVRYHYHYDHPVCPVVVVVVCVVPRDDDDPD